Protein AF-A0A8S3X560-F1 (afdb_monomer)

InterPro domains:
  IPR049012 Mutator-like transposase domain [PF20700] (9-110)

pLDDT: mean 79.39, std 19.09, range [30.62, 95.75]

Structure (mmCIF, N/CA/C/O backbone):
data_AF-A0A8S3X560-F1
#
_entry.id   AF-A0A8S3X560-F1
#
loop_
_atom_site.group_PDB
_atom_site.id
_atom_site.type_symbol
_atom_site.label_atom_id
_atom_site.label_alt_id
_atom_site.label_comp_id
_atom_site.label_asym_id
_atom_site.label_entity_id
_atom_site.label_seq_id
_atom_site.pdbx_PDB_ins_code
_atom_site.Cartn_x
_atom_site.Cartn_y
_atom_site.Cartn_z
_atom_site.occupancy
_atom_site.B_iso_or_equiv
_atom_site.auth_seq_id
_atom_site.auth_comp_id
_atom_site.auth_asym_id
_atom_site.auth_atom_id
_atom_site.pdbx_PDB_model_num
ATOM 1 N N . MET A 1 1 ? 22.164 -1.201 -33.606 1.00 45.19 1 MET A N 1
ATOM 2 C CA . MET A 1 1 ? 20.705 -1.092 -33.371 1.00 45.19 1 MET A CA 1
ATOM 3 C C . MET A 1 1 ? 20.413 0.168 -32.557 1.00 45.19 1 MET A C 1
ATOM 5 O O . MET A 1 1 ? 20.048 0.089 -31.393 1.00 45.19 1 MET A O 1
ATOM 9 N N . CYS A 1 2 ? 20.637 1.342 -33.149 1.00 50.72 2 CYS A N 1
ATOM 10 C CA . CYS A 1 2 ? 20.532 2.625 -32.452 1.00 50.72 2 CYS A CA 1
ATOM 11 C C . CYS A 1 2 ? 19.165 3.274 -32.722 1.00 50.72 2 CYS A C 1
ATOM 13 O O . CYS A 1 2 ? 18.762 3.351 -33.879 1.00 50.72 2 CYS A O 1
ATOM 15 N N . LYS A 1 3 ? 18.525 3.796 -31.660 1.00 60.62 3 LYS A N 1
ATOM 16 C CA . LYS A 1 3 ? 17.351 4.701 -31.660 1.00 60.62 3 LYS A CA 1
ATOM 17 C C . LYS A 1 3 ? 15.940 4.098 -31.822 1.00 60.62 3 LYS A C 1
ATOM 19 O O . LYS A 1 3 ? 15.069 4.766 -32.368 1.00 60.62 3 LYS A O 1
ATOM 24 N N . ARG A 1 4 ? 15.655 2.891 -31.317 1.00 64.31 4 ARG A N 1
ATOM 25 C CA . ARG A 1 4 ? 14.246 2.487 -31.107 1.00 64.31 4 ARG A CA 1
ATOM 26 C C . ARG A 1 4 ? 13.784 2.952 -29.728 1.00 64.31 4 ARG A C 1
ATOM 28 O O . ARG A 1 4 ? 14.351 2.533 -28.726 1.00 64.31 4 ARG A O 1
ATOM 35 N N . GLN A 1 5 ? 12.787 3.830 -29.703 1.00 65.62 5 GLN A N 1
ATOM 36 C CA . GLN A 1 5 ? 12.099 4.265 -28.493 1.00 65.62 5 GLN A CA 1
ATOM 37 C C . GLN A 1 5 ? 10.809 3.454 -28.374 1.00 65.62 5 GLN A C 1
ATOM 39 O O . GLN A 1 5 ? 10.019 3.417 -29.314 1.00 65.62 5 GLN A O 1
ATOM 44 N N . PHE A 1 6 ? 10.626 2.774 -27.246 1.00 68.88 6 PHE A N 1
ATOM 45 C CA . PHE A 1 6 ? 9.386 2.077 -26.922 1.00 68.88 6 PHE A CA 1
ATOM 46 C C . PHE A 1 6 ? 8.637 2.932 -25.907 1.00 68.88 6 PHE A C 1
ATOM 48 O O . PHE A 1 6 ? 9.168 3.213 -24.831 1.00 68.88 6 PHE A O 1
ATOM 55 N N . VAL A 1 7 ? 7.451 3.401 -26.280 1.00 71.25 7 VAL A N 1
ATOM 56 C CA . VAL A 1 7 ? 6.592 4.225 -25.428 1.00 71.25 7 VAL A CA 1
ATOM 57 C C . VAL A 1 7 ? 5.350 3.407 -25.131 1.00 71.25 7 VAL A C 1
ATOM 59 O O . VAL A 1 7 ? 4.707 2.913 -26.054 1.00 71.25 7 VAL A O 1
ATOM 62 N N . ILE A 1 8 ? 5.052 3.243 -23.846 1.00 75.88 8 ILE A N 1
ATOM 63 C CA . ILE A 1 8 ? 3.765 2.732 -23.390 1.00 75.88 8 ILE A CA 1
ATOM 64 C C . ILE A 1 8 ? 3.069 3.923 -22.759 1.00 75.88 8 ILE A C 1
ATOM 66 O O . ILE A 1 8 ? 3.618 4.523 -21.833 1.00 75.88 8 ILE A O 1
ATOM 70 N N . ASP A 1 9 ? 1.906 4.267 -23.286 1.00 77.06 9 ASP A N 1
ATOM 71 C CA . ASP A 1 9 ? 1.087 5.354 -22.775 1.00 77.06 9 ASP A CA 1
ATOM 72 C C . ASP A 1 9 ? -0.340 4.862 -22.551 1.00 77.06 9 ASP A C 1
ATOM 74 O O . ASP A 1 9 ? -0.707 3.768 -22.989 1.00 77.06 9 ASP A O 1
ATOM 78 N N . ASN A 1 10 ? -1.115 5.650 -21.822 1.00 77.31 10 ASN A N 1
ATOM 79 C CA . ASN A 1 10 ? -2.529 5.407 -21.613 1.00 77.31 10 ASN A CA 1
ATOM 80 C C . ASN A 1 10 ? -3.330 6.511 -22.314 1.00 77.31 10 ASN A C 1
ATOM 82 O O . ASN A 1 10 ? -3.038 7.686 -22.125 1.00 77.31 10 ASN A O 1
ATOM 86 N N . ASP A 1 11 ? -4.350 6.146 -23.091 1.00 72.19 11 ASP A N 1
ATOM 87 C CA . ASP A 1 11 ? -5.089 7.060 -23.979 1.00 72.19 11 ASP A CA 1
ATOM 88 C C . ASP A 1 11 ? -6.032 8.046 -23.245 1.00 72.19 11 ASP A C 1
ATOM 90 O O . ASP A 1 11 ? -6.835 8.722 -23.886 1.00 72.19 11 ASP A O 1
ATOM 94 N N . GLY A 1 12 ? -5.992 8.133 -21.909 1.00 69.31 12 GLY A N 1
ATOM 95 C CA . GLY A 1 12 ? -6.937 8.944 -21.132 1.00 69.31 12 GLY A CA 1
ATOM 96 C C . GLY A 1 12 ? -6.298 9.891 -20.118 1.00 69.31 12 GLY A C 1
ATOM 97 O O . GLY A 1 12 ? -5.452 9.499 -19.316 1.00 69.31 12 GLY A O 1
ATOM 98 N N . ASP A 1 13 ? -6.814 11.121 -20.084 1.00 67.12 13 ASP A N 1
ATOM 99 C CA . ASP A 1 13 ? -6.329 12.224 -19.239 1.00 67.12 13 ASP A CA 1
ATOM 100 C C . ASP A 1 13 ? -6.488 11.987 -17.723 1.00 67.12 13 ASP A C 1
ATOM 102 O O . ASP A 1 13 ? -5.834 12.642 -16.915 1.00 67.12 13 ASP A O 1
ATOM 106 N N . ASN A 1 14 ? -7.345 11.042 -17.320 1.00 71.44 14 ASN A N 1
ATOM 107 C CA . ASN A 1 14 ? -7.650 10.746 -15.913 1.00 71.44 14 ASN A CA 1
ATOM 108 C C . ASN A 1 14 ? -6.918 9.518 -15.358 1.00 71.44 14 ASN A C 1
ATOM 110 O O . ASN A 1 14 ? -7.196 9.091 -14.234 1.00 71.44 14 ASN A O 1
ATOM 114 N N . PHE A 1 15 ? -6.016 8.910 -16.126 1.00 72.12 15 PHE A N 1
ATOM 115 C CA . PHE A 1 15 ? -5.298 7.739 -15.649 1.00 72.12 15 PHE A CA 1
ATOM 116 C C . PHE A 1 15 ? -4.037 8.117 -14.876 1.00 72.12 15 PHE A C 1
ATOM 118 O O . PHE A 1 15 ? -3.315 9.058 -15.202 1.00 72.12 15 PHE A O 1
ATOM 125 N N . LEU A 1 16 ? -3.754 7.335 -13.834 1.00 79.88 16 LEU A N 1
ATOM 126 C CA . LEU A 1 16 ? -2.472 7.406 -13.147 1.00 79.88 16 LEU A CA 1
ATOM 127 C C . LEU A 1 16 ? -1.339 7.104 -14.133 1.00 79.88 16 LEU A C 1
ATOM 129 O O . LEU A 1 16 ? -1.511 6.378 -15.115 1.00 79.88 16 LEU A O 1
ATOM 133 N N . ASN A 1 17 ? -0.154 7.633 -13.826 1.00 86.94 17 ASN A N 1
ATOM 134 C CA . ASN A 1 17 ? 1.048 7.346 -14.596 1.00 86.94 17 ASN A CA 1
ATOM 135 C C . ASN A 1 17 ? 1.212 5.831 -14.783 1.00 86.94 17 ASN A C 1
ATOM 137 O O . ASN A 1 17 ? 1.048 5.063 -13.834 1.00 86.94 1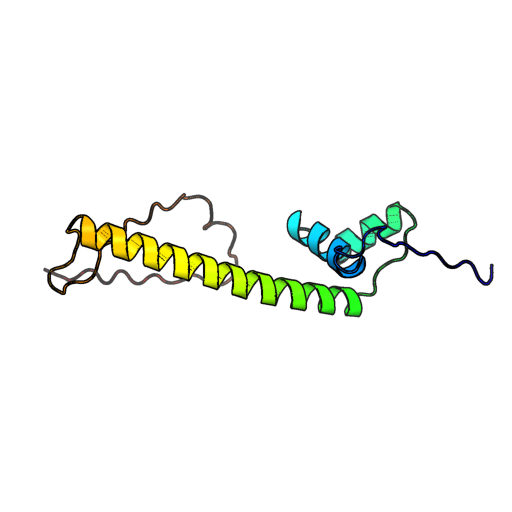7 ASN A O 1
ATOM 141 N N . ILE A 1 18 ? 1.606 5.407 -15.983 1.00 88.88 18 ILE A N 1
ATOM 142 C CA . ILE A 1 18 ? 1.700 3.986 -16.319 1.00 88.88 18 ILE A CA 1
ATOM 143 C C . ILE A 1 18 ? 2.615 3.187 -15.386 1.00 88.88 18 ILE A C 1
ATOM 145 O O . ILE A 1 18 ? 2.331 2.032 -15.079 1.00 88.88 18 ILE A O 1
ATOM 149 N N . ASN A 1 19 ? 3.675 3.809 -14.861 1.00 89.56 19 ASN A N 1
ATOM 150 C CA . ASN A 1 19 ? 4.541 3.171 -13.875 1.00 89.56 19 ASN A CA 1
ATOM 151 C C . ASN A 1 19 ? 3.803 2.953 -12.554 1.00 89.56 19 ASN A C 1
ATOM 153 O O . ASN A 1 19 ? 3.937 1.895 -11.949 1.00 89.56 19 ASN A O 1
ATOM 157 N N . THR A 1 20 ? 3.010 3.930 -12.112 1.00 91.31 20 THR A N 1
ATOM 158 C CA . THR A 1 20 ? 2.154 3.773 -10.935 1.00 91.31 20 THR A CA 1
ATOM 159 C C . THR A 1 20 ? 1.139 2.661 -11.177 1.00 91.31 20 THR A C 1
ATOM 161 O O . THR A 1 20 ? 1.051 1.768 -10.349 1.00 91.31 20 THR A O 1
ATOM 164 N N . CYS A 1 21 ? 0.468 2.628 -12.332 1.00 91.12 21 CYS A N 1
ATOM 165 C CA . CYS A 1 21 ? -0.482 1.567 -12.688 1.00 91.12 21 CYS A CA 1
ATOM 166 C C . CYS A 1 21 ? 0.150 0.169 -12.683 1.00 91.12 21 CYS A C 1
ATOM 168 O O . CYS A 1 21 ? -0.423 -0.756 -12.112 1.00 91.12 21 CYS A O 1
ATOM 170 N N . ALA A 1 22 ? 1.337 0.014 -13.276 1.00 92.25 22 ALA A N 1
ATOM 171 C CA . ALA A 1 22 ? 2.048 -1.262 -13.308 1.00 92.25 22 ALA A CA 1
ATOM 172 C C . ALA A 1 22 ? 2.404 -1.754 -11.896 1.00 92.25 22 ALA A C 1
ATOM 174 O O . ALA A 1 22 ? 2.219 -2.929 -11.584 1.00 92.25 22 ALA A O 1
ATOM 175 N N . VAL A 1 23 ? 2.870 -0.851 -11.026 1.00 94.00 23 VAL A N 1
ATOM 176 C CA . VAL A 1 23 ? 3.178 -1.182 -9.628 1.00 94.00 23 VAL A CA 1
ATOM 177 C C . VAL A 1 23 ? 1.907 -1.483 -8.836 1.00 94.00 23 VAL A C 1
ATOM 179 O O . VAL A 1 23 ? 1.874 -2.475 -8.116 1.00 94.00 23 VAL A O 1
ATOM 182 N N . THR A 1 24 ? 0.846 -0.691 -9.003 1.00 93.25 24 THR A N 1
ATOM 183 C CA . THR A 1 24 ? -0.461 -0.937 -8.379 1.00 93.25 24 THR A CA 1
ATOM 184 C C . THR A 1 24 ? -0.979 -2.323 -8.742 1.00 93.25 24 THR A C 1
ATOM 186 O O . THR A 1 24 ? -1.299 -3.100 -7.849 1.00 93.25 24 THR A O 1
ATOM 189 N N . GLY A 1 25 ? -0.999 -2.659 -10.036 1.00 93.06 25 GLY A N 1
ATOM 190 C CA . GLY A 1 25 ? -1.456 -3.960 -10.515 1.00 93.06 25 GLY A CA 1
ATOM 191 C C . GLY A 1 25 ? -0.641 -5.113 -9.933 1.00 93.06 25 GLY A C 1
ATOM 192 O O . GLY A 1 25 ? -1.228 -6.087 -9.468 1.00 93.06 25 GLY A O 1
ATOM 193 N N . ALA A 1 26 ? 0.691 -4.978 -9.887 1.00 93.75 26 ALA A N 1
ATOM 194 C CA . ALA A 1 26 ? 1.571 -5.975 -9.281 1.00 93.75 26 ALA A CA 1
ATOM 195 C C . ALA A 1 26 ? 1.264 -6.186 -7.789 1.00 93.75 26 ALA A C 1
ATOM 197 O O . ALA A 1 26 ? 1.077 -7.323 -7.359 1.00 93.75 26 ALA A O 1
ATOM 198 N N . ILE A 1 27 ? 1.134 -5.114 -7.003 1.00 93.31 27 ILE A N 1
ATOM 199 C CA . ILE A 1 27 ? 0.847 -5.241 -5.568 1.00 93.31 27 ILE A CA 1
ATOM 200 C C . ILE A 1 27 ? -0.550 -5.833 -5.333 1.00 93.31 27 ILE A C 1
ATOM 202 O O . ILE A 1 27 ? -0.713 -6.678 -4.454 1.00 93.31 27 ILE A O 1
ATOM 206 N N . SER A 1 28 ? -1.553 -5.455 -6.134 1.00 92.69 28 SER A N 1
ATOM 207 C CA . SER A 1 28 ? -2.922 -5.976 -6.010 1.00 92.69 28 SER A CA 1
ATOM 208 C C . SER A 1 28 ? -3.012 -7.493 -6.193 1.00 92.69 28 SER A C 1
ATOM 210 O O . SER A 1 28 ? -3.838 -8.130 -5.545 1.00 92.69 28 SER A O 1
ATOM 212 N N . ILE A 1 29 ? -2.153 -8.085 -7.028 1.00 94.19 29 ILE A N 1
ATOM 213 C CA . ILE A 1 29 ? -2.073 -9.546 -7.203 1.00 94.19 29 ILE A CA 1
ATOM 214 C C . ILE A 1 29 ? -1.111 -10.224 -6.211 1.00 94.19 29 ILE A C 1
ATOM 216 O O . ILE A 1 29 ? -0.907 -11.435 -6.275 1.00 94.19 29 ILE A O 1
ATOM 220 N N . GLY A 1 30 ? -0.520 -9.464 -5.284 1.00 92.44 30 GLY A N 1
ATOM 221 C CA . GLY A 1 30 ? 0.449 -9.963 -4.309 1.00 92.44 30 GLY A CA 1
ATOM 222 C C . GLY A 1 30 ? 1.846 -10.199 -4.885 1.00 92.44 30 GLY A C 1
ATOM 223 O O . GLY A 1 30 ? 2.599 -11.000 -4.331 1.00 92.44 30 GLY A O 1
ATOM 224 N N . CYS A 1 31 ? 2.184 -9.534 -5.990 1.00 93.69 31 CYS A N 1
ATOM 225 C CA . CYS A 1 31 ? 3.504 -9.582 -6.596 1.00 93.69 31 CYS A CA 1
ATOM 226 C C . CYS A 1 31 ? 4.412 -8.442 -6.125 1.00 93.69 31 CYS A C 1
ATOM 228 O O . CYS A 1 31 ? 3.948 -7.365 -5.752 1.00 93.69 31 CYS A O 1
ATOM 230 N N . ASP A 1 32 ? 5.722 -8.676 -6.202 1.00 92.31 32 ASP A N 1
ATOM 231 C CA . ASP A 1 32 ? 6.750 -7.663 -5.942 1.00 92.31 32 ASP A CA 1
ATOM 232 C C . ASP A 1 32 ? 7.617 -7.392 -7.191 1.00 92.31 32 ASP A C 1
ATOM 234 O O . ASP A 1 32 ? 7.410 -7.969 -8.263 1.00 92.31 32 ASP A O 1
ATOM 238 N N . TYR A 1 33 ? 8.617 -6.518 -7.059 1.00 94.81 33 TYR A N 1
ATOM 239 C CA . TYR A 1 33 ? 9.495 -6.056 -8.135 1.00 94.81 33 TYR A CA 1
ATOM 240 C C . TYR A 1 33 ? 10.050 -7.184 -9.011 1.00 94.81 33 TYR A C 1
ATOM 242 O O . TYR A 1 33 ? 10.021 -7.070 -10.234 1.00 94.81 33 TYR A O 1
ATOM 250 N N . SER A 1 34 ? 10.541 -8.271 -8.409 1.00 95.75 34 SER A N 1
ATOM 251 C CA . SER A 1 34 ? 11.156 -9.380 -9.150 1.00 95.75 34 SER A CA 1
ATOM 252 C C . SER A 1 34 ? 10.176 -10.038 -10.123 1.00 95.75 34 SER A C 1
ATOM 254 O O . SER A 1 34 ? 10.546 -10.346 -11.251 1.00 95.75 34 SER A O 1
ATOM 256 N N . GLN A 1 35 ? 8.914 -10.196 -9.717 1.00 95.44 35 GLN A N 1
ATOM 257 C CA . GLN A 1 35 ? 7.873 -10.794 -10.557 1.00 95.44 35 GLN A CA 1
ATOM 258 C C . GLN A 1 35 ? 7.423 -9.828 -11.654 1.00 95.44 35 GLN A C 1
ATOM 260 O O . GLN A 1 35 ? 7.209 -10.244 -12.789 1.00 95.44 35 GLN A O 1
ATOM 265 N N . LEU A 1 36 ? 7.345 -8.527 -11.353 1.00 94.31 36 LEU A N 1
ATOM 266 C CA . LEU A 1 36 ? 7.075 -7.511 -12.371 1.00 94.31 36 LEU A CA 1
ATOM 267 C C . LEU A 1 36 ? 8.209 -7.440 -13.409 1.00 94.31 36 LEU A C 1
ATOM 269 O O . LEU A 1 36 ? 7.951 -7.320 -14.604 1.00 94.31 36 LEU A O 1
ATOM 273 N N . GLN A 1 37 ? 9.464 -7.557 -12.971 1.00 95.44 37 GLN A N 1
ATOM 274 C CA . GLN A 1 37 ? 10.626 -7.624 -13.855 1.00 95.44 37 GLN A CA 1
ATOM 275 C C . GLN A 1 37 ? 10.592 -8.873 -14.740 1.00 95.44 37 GLN A C 1
ATOM 277 O O . GLN A 1 37 ? 10.847 -8.766 -15.940 1.00 95.44 37 GLN A O 1
ATOM 282 N N . GLU A 1 38 ? 10.282 -10.038 -14.173 1.00 95.75 38 GLU A N 1
ATOM 283 C CA . GLU A 1 38 ? 10.159 -11.292 -14.916 1.00 95.75 38 GLU A CA 1
ATOM 284 C C . GLU A 1 38 ? 9.052 -11.202 -15.972 1.00 95.75 38 GLU A C 1
ATOM 286 O O . GLU A 1 38 ? 9.297 -11.482 -17.145 1.00 95.75 38 GLU A O 1
ATOM 291 N N . PHE A 1 39 ? 7.875 -10.708 -15.587 1.00 93.88 39 PHE A N 1
ATOM 292 C CA . PHE A 1 39 ? 6.742 -10.492 -16.484 1.00 93.88 39 PHE A CA 1
ATOM 293 C C . PHE A 1 39 ? 7.089 -9.557 -17.651 1.00 93.88 39 PHE A C 1
ATOM 295 O O . PHE A 1 39 ? 6.863 -9.903 -18.814 1.00 93.88 39 PHE A O 1
ATOM 302 N N . SER A 1 40 ? 7.705 -8.404 -17.369 1.00 92.69 40 SER A N 1
ATOM 303 C CA . SER A 1 40 ? 8.160 -7.485 -18.418 1.00 92.69 40 SER A CA 1
ATOM 304 C C . SER A 1 40 ? 9.209 -8.132 -19.323 1.00 92.69 40 SER A C 1
ATOM 306 O O . SER A 1 40 ? 9.156 -7.957 -20.538 1.00 92.69 40 SER A O 1
ATOM 308 N N . SER A 1 41 ? 10.130 -8.916 -18.760 1.00 93.69 41 SER A N 1
ATOM 309 C CA . SER A 1 41 ? 11.179 -9.606 -19.523 1.00 93.69 41 SER A CA 1
ATOM 310 C C . SER A 1 41 ? 10.599 -10.674 -20.454 1.00 93.69 41 SER A C 1
ATOM 312 O O . SER A 1 41 ? 10.990 -10.744 -21.617 1.00 93.69 41 SER A O 1
ATOM 314 N N . ALA A 1 42 ? 9.628 -11.460 -19.978 1.00 95.62 42 ALA A N 1
ATOM 315 C CA . ALA A 1 42 ? 8.959 -12.503 -20.755 1.00 95.62 42 ALA A CA 1
ATOM 316 C C . ALA A 1 42 ? 8.201 -11.943 -21.970 1.00 95.62 42 ALA A C 1
ATOM 318 O O . ALA A 1 42 ? 8.135 -12.586 -23.015 1.00 95.62 42 ALA A O 1
ATOM 319 N N . MET A 1 43 ? 7.671 -10.724 -21.852 1.00 91.38 43 MET A N 1
ATOM 320 C CA . MET A 1 43 ? 6.978 -10.021 -22.937 1.00 91.38 43 MET A CA 1
ATOM 321 C C . MET A 1 43 ? 7.886 -9.088 -23.749 1.00 91.38 43 MET A C 1
ATOM 323 O O . MET A 1 43 ? 7.400 -8.383 -24.633 1.00 91.38 43 MET A O 1
ATOM 327 N N . ASN A 1 44 ? 9.192 -9.060 -23.461 1.00 89.88 44 ASN A N 1
ATOM 328 C CA . ASN A 1 44 ? 10.152 -8.149 -24.085 1.00 89.88 44 ASN A CA 1
ATOM 329 C C . ASN A 1 44 ? 9.756 -6.656 -23.953 1.00 89.88 44 ASN A C 1
ATOM 331 O O . ASN A 1 44 ? 9.966 -5.854 -24.867 1.00 89.88 44 ASN A O 1
ATOM 335 N N . LEU A 1 45 ? 9.166 -6.285 -22.811 1.00 89.50 45 LEU A N 1
ATOM 336 C CA . LEU A 1 45 ? 8.849 -4.906 -22.438 1.00 89.50 45 LEU A CA 1
ATOM 337 C C . LEU A 1 45 ? 10.024 -4.233 -21.710 1.00 89.50 45 LEU A C 1
ATOM 339 O O . LEU A 1 45 ? 10.839 -4.911 -21.076 1.00 89.50 45 LEU A O 1
ATOM 343 N N . PRO A 1 46 ? 10.098 -2.886 -21.717 1.00 88.19 46 PRO A N 1
ATOM 344 C CA . PRO A 1 46 ? 11.047 -2.160 -20.888 1.00 88.19 46 PRO A CA 1
ATOM 345 C C . PRO A 1 46 ? 10.888 -2.510 -19.407 1.00 88.19 46 PRO A C 1
ATOM 347 O O . PRO A 1 46 ? 9.792 -2.481 -18.845 1.00 88.19 46 PRO A O 1
ATOM 350 N N . ILE A 1 47 ? 12.013 -2.806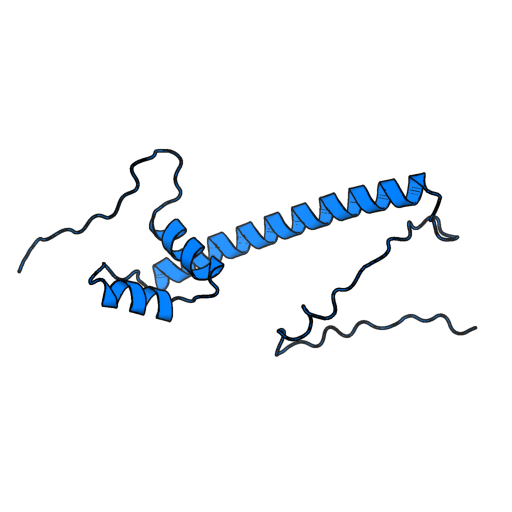 -18.764 1.00 89.81 47 ILE A N 1
ATOM 351 C CA . ILE A 1 47 ? 12.051 -3.134 -17.343 1.00 89.81 47 ILE A CA 1
ATOM 352 C C . ILE A 1 47 ? 12.133 -1.834 -16.545 1.00 89.81 47 ILE A C 1
ATOM 354 O O . ILE A 1 47 ? 13.032 -1.013 -16.744 1.00 89.81 47 ILE A O 1
ATOM 358 N N . MET A 1 48 ? 11.20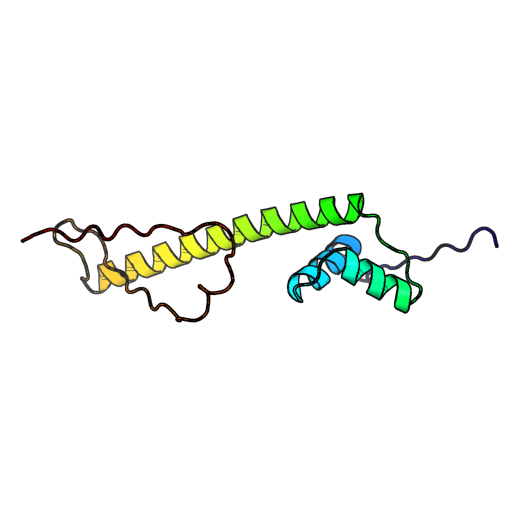0 -1.656 -15.612 1.00 90.44 48 MET A N 1
ATOM 359 C CA . MET A 1 48 ? 11.240 -0.544 -14.668 1.00 90.44 48 MET A CA 1
ATOM 360 C C . MET A 1 48 ? 12.476 -0.663 -13.773 1.00 90.44 48 MET A C 1
ATOM 362 O O . MET A 1 48 ? 12.780 -1.737 -13.267 1.00 90.44 48 MET A O 1
ATOM 366 N N . SER A 1 49 ? 13.178 0.444 -13.520 1.00 92.62 49 SER A N 1
ATOM 367 C CA . SER A 1 49 ? 14.281 0.419 -12.556 1.00 92.62 49 SER A CA 1
ATOM 368 C C . SER A 1 49 ? 13.764 0.170 -11.134 1.00 92.62 49 SER A C 1
ATOM 370 O O . SER A 1 49 ? 12.719 0.699 -10.747 1.00 92.62 49 SER A O 1
ATOM 372 N N . GLN A 1 50 ? 14.534 -0.547 -10.315 1.00 93.62 50 GLN A N 1
ATOM 373 C CA . GLN A 1 50 ? 14.181 -0.799 -8.914 1.00 93.62 50 GLN A CA 1
ATOM 374 C C . GLN A 1 50 ? 13.934 0.497 -8.121 1.00 93.62 50 GLN A C 1
ATOM 376 O O . GLN A 1 50 ? 13.008 0.565 -7.317 1.00 93.62 50 GLN A O 1
ATOM 381 N N . LYS A 1 51 ? 14.715 1.556 -8.380 1.00 94.69 51 LYS A N 1
ATOM 382 C CA . LYS A 1 51 ? 14.528 2.870 -7.738 1.00 94.69 51 LYS A CA 1
ATOM 383 C C . LYS A 1 51 ? 13.168 3.480 -8.088 1.00 94.69 51 LYS A C 1
ATOM 385 O O . LYS A 1 51 ? 12.478 4.000 -7.214 1.00 94.69 51 LYS A O 1
ATOM 390 N N . THR A 1 52 ? 12.775 3.402 -9.360 1.00 93.31 52 THR A N 1
ATOM 391 C CA . THR A 1 52 ? 11.467 3.879 -9.831 1.00 93.31 52 THR A CA 1
ATOM 392 C C . THR A 1 52 ? 10.333 3.056 -9.226 1.00 93.31 52 THR A C 1
ATOM 394 O O . THR A 1 52 ? 9.340 3.631 -8.782 1.00 93.31 52 THR A O 1
ATOM 397 N N . TYR A 1 53 ? 10.495 1.733 -9.158 1.00 94.94 53 TYR A N 1
ATOM 398 C CA . TYR A 1 53 ? 9.527 0.845 -8.521 1.00 94.94 53 TYR A CA 1
ATOM 399 C C . TYR A 1 53 ? 9.324 1.212 -7.050 1.00 94.94 53 TYR A C 1
ATOM 401 O O . TYR A 1 53 ? 8.204 1.492 -6.640 1.00 94.94 53 TYR A O 1
ATOM 409 N N . GLN A 1 54 ? 10.407 1.316 -6.273 1.00 95.19 54 GLN A N 1
ATOM 410 C CA . GLN A 1 54 ? 10.348 1.654 -4.848 1.00 95.19 54 GLN A CA 1
ATOM 411 C C . GLN A 1 54 ? 9.686 3.010 -4.592 1.00 95.19 54 GLN A C 1
ATOM 413 O O . GLN A 1 54 ? 8.912 3.144 -3.646 1.00 95.19 54 GLN A O 1
ATOM 418 N N . LYS A 1 55 ? 9.948 4.009 -5.444 1.00 95.31 55 LYS A N 1
ATOM 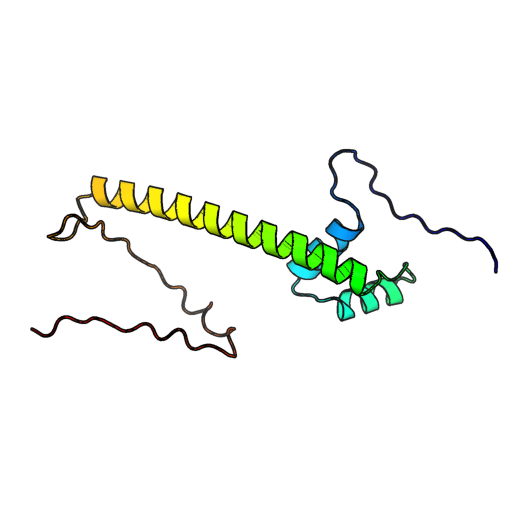419 C CA . LYS A 1 55 ? 9.292 5.320 -5.353 1.00 95.31 55 LYS A CA 1
ATOM 420 C C . LYS A 1 55 ? 7.771 5.199 -5.501 1.00 95.31 55 LYS A C 1
ATOM 422 O O . LYS A 1 55 ? 7.044 5.757 -4.684 1.00 95.31 55 LYS A O 1
ATOM 427 N N . ASN A 1 56 ? 7.301 4.476 -6.519 1.00 94.62 56 ASN A N 1
ATOM 428 C CA . ASN A 1 56 ? 5.867 4.270 -6.748 1.00 94.62 56 ASN A CA 1
ATOM 429 C C . ASN A 1 56 ? 5.238 3.395 -5.659 1.00 94.62 56 ASN A C 1
ATOM 431 O O . ASN A 1 56 ? 4.178 3.731 -5.146 1.00 94.62 56 ASN A O 1
ATOM 435 N N . HIS A 1 57 ? 5.916 2.319 -5.256 1.00 94.75 57 HIS A N 1
ATOM 436 C CA . HIS A 1 57 ? 5.464 1.439 -4.183 1.00 94.75 57 HIS A CA 1
ATOM 437 C C . HIS A 1 57 ? 5.275 2.214 -2.876 1.00 94.75 57 HIS A C 1
ATOM 439 O O . HIS A 1 57 ? 4.253 2.061 -2.213 1.00 94.75 57 HIS A O 1
ATOM 445 N N . LYS A 1 58 ? 6.236 3.069 -2.503 1.00 95.00 58 LYS A N 1
ATOM 446 C CA . LYS A 1 58 ? 6.146 3.899 -1.295 1.00 95.00 58 LYS A CA 1
ATOM 447 C C . LYS A 1 58 ? 4.950 4.852 -1.350 1.00 95.00 58 LYS A C 1
ATOM 449 O O . LYS A 1 58 ? 4.163 4.861 -0.413 1.00 95.00 58 LYS A O 1
ATOM 454 N N . LEU A 1 59 ? 4.790 5.576 -2.460 1.00 94.31 59 LEU A N 1
ATOM 455 C CA . LEU A 1 59 ? 3.655 6.478 -2.676 1.00 94.31 59 LEU A CA 1
ATOM 456 C C . LEU A 1 59 ? 2.310 5.751 -2.512 1.00 94.31 59 LEU A C 1
ATOM 458 O O . LEU A 1 59 ? 1.427 6.222 -1.802 1.00 94.31 59 LEU A O 1
ATOM 462 N N . LEU A 1 60 ? 2.164 4.588 -3.151 1.00 94.00 60 LEU A N 1
ATOM 463 C CA . LEU A 1 60 ? 0.950 3.775 -3.061 1.00 94.00 60 LEU A CA 1
ATOM 464 C C . LEU A 1 60 ? 0.711 3.259 -1.640 1.00 94.00 60 LEU A C 1
ATOM 466 O O . LEU A 1 60 ? -0.410 3.333 -1.148 1.00 94.00 60 LEU A O 1
ATOM 470 N N . SER A 1 61 ? 1.762 2.788 -0.967 1.00 93.06 61 SER A N 1
ATOM 471 C CA . SER A 1 61 ? 1.669 2.268 0.402 1.00 93.06 61 SER A CA 1
ATOM 472 C C . SER A 1 61 ? 1.200 3.338 1.387 1.00 93.06 61 SER A C 1
ATOM 474 O O . SER A 1 61 ? 0.335 3.067 2.215 1.00 93.06 61 SER A O 1
ATOM 476 N N . GLU A 1 62 ? 1.746 4.553 1.287 1.00 94.75 62 GLU A N 1
ATOM 477 C CA . GLU A 1 62 ? 1.367 5.686 2.139 1.00 94.75 62 GLU A CA 1
ATOM 478 C C . GLU A 1 62 ? -0.099 6.082 1.910 1.00 94.75 62 GLU A C 1
ATOM 480 O O . GLU A 1 62 ? -0.864 6.205 2.869 1.00 94.75 62 GLU A O 1
ATOM 485 N N . ASN A 1 63 ? -0.522 6.184 0.646 1.00 93.88 63 ASN A N 1
ATOM 486 C CA . ASN A 1 63 ? -1.906 6.508 0.298 1.00 93.88 63 ASN A CA 1
ATOM 487 C C . ASN A 1 63 ? -2.890 5.431 0.774 1.00 93.88 63 ASN A C 1
ATOM 489 O O . ASN A 1 63 ? -3.935 5.752 1.336 1.00 93.88 63 ASN A O 1
ATOM 493 N N . TRP A 1 64 ? -2.568 4.149 0.581 1.00 93.56 64 TRP A N 1
ATOM 494 C CA . TRP A 1 64 ? -3.415 3.054 1.052 1.00 93.56 64 TRP A CA 1
ATOM 495 C C . TRP A 1 64 ? -3.508 3.000 2.567 1.00 93.56 64 TRP A C 1
ATOM 497 O O . TRP A 1 64 ? -4.595 2.772 3.087 1.00 93.56 64 TRP A O 1
ATOM 507 N N . GLN A 1 65 ? -2.408 3.244 3.279 1.00 93.56 65 GLN A N 1
ATOM 508 C CA . GLN A 1 65 ? -2.435 3.319 4.735 1.00 93.56 65 GLN A CA 1
ATOM 509 C C . GLN A 1 65 ? -3.358 4.447 5.211 1.00 93.56 65 GLN A C 1
ATOM 511 O O . GLN A 1 65 ? -4.166 4.235 6.114 1.00 93.56 65 GLN A O 1
ATOM 516 N N . GLN A 1 66 ? -3.264 5.627 4.596 1.00 95.25 66 GLN A N 1
ATOM 517 C CA . GLN A 1 66 ? -4.120 6.758 4.939 1.00 95.25 66 GLN A CA 1
ATOM 518 C C . GLN A 1 66 ? -5.599 6.452 4.671 1.00 95.25 66 GLN A C 1
ATOM 520 O O . GLN A 1 66 ? -6.436 6.694 5.538 1.00 95.25 66 GLN A O 1
ATOM 525 N N . LEU A 1 67 ? -5.923 5.895 3.502 1.00 94.88 67 LEU A N 1
ATOM 526 C CA . LEU A 1 67 ? -7.298 5.537 3.142 1.00 94.88 67 LEU A CA 1
ATOM 527 C C . LEU A 1 67 ? -7.859 4.435 4.043 1.00 94.88 67 LEU A C 1
ATOM 529 O O . LEU A 1 67 ? -9.010 4.514 4.464 1.00 94.88 67 LEU A O 1
ATOM 533 N N . ALA A 1 68 ? -7.046 3.433 4.381 1.00 93.12 68 ALA A N 1
ATOM 534 C CA . ALA A 1 68 ? -7.436 2.391 5.320 1.00 93.12 68 ALA A CA 1
ATOM 535 C C . ALA A 1 68 ? -7.750 2.985 6.698 1.00 93.12 68 ALA A C 1
ATOM 537 O O . ALA A 1 68 ? -8.771 2.639 7.284 1.00 93.12 68 ALA A O 1
ATOM 538 N N . GLN A 1 69 ? -6.926 3.917 7.192 1.00 93.69 69 GLN A N 1
ATOM 539 C CA . GLN A 1 69 ? -7.192 4.601 8.458 1.00 93.69 69 GLN A CA 1
ATOM 540 C C . GLN A 1 69 ? -8.495 5.401 8.409 1.00 93.69 69 GLN A C 1
ATOM 542 O O . GLN A 1 69 ? -9.331 5.243 9.288 1.00 93.69 69 GLN A O 1
ATOM 547 N N . GLN A 1 70 ? -8.703 6.190 7.354 1.00 95.75 70 GLN A N 1
ATOM 548 C CA . GLN A 1 70 ? -9.932 6.967 7.179 1.00 95.75 70 GLN A CA 1
ATOM 549 C C . GLN A 1 70 ? -11.176 6.075 7.139 1.00 95.75 70 GLN A C 1
ATOM 551 O O . GLN A 1 70 ? -12.177 6.390 7.776 1.00 95.75 70 GLN A O 1
ATOM 556 N N . SER A 1 71 ? -11.105 4.944 6.433 1.00 94.69 71 SER A N 1
ATOM 557 C CA . SER A 1 71 ? -12.197 3.972 6.384 1.00 94.69 71 SER A CA 1
ATOM 558 C C . SER A 1 71 ? -12.468 3.343 7.752 1.00 94.69 71 SER A C 1
ATOM 560 O O . SER A 1 71 ? -13.630 3.154 8.102 1.00 94.69 71 SER A O 1
ATOM 562 N N . MET A 1 72 ? -11.424 3.028 8.526 1.00 91.19 72 MET A N 1
ATOM 563 C CA . MET A 1 72 ? -11.576 2.500 9.886 1.00 91.19 72 MET A CA 1
ATOM 564 C C . MET A 1 72 ? -12.185 3.539 10.832 1.00 91.19 72 MET A C 1
ATOM 566 O O . MET A 1 72 ? -13.051 3.191 11.627 1.00 91.19 72 MET A O 1
ATOM 570 N N . ASP A 1 73 ? -11.778 4.806 10.729 1.00 93.12 73 ASP A N 1
A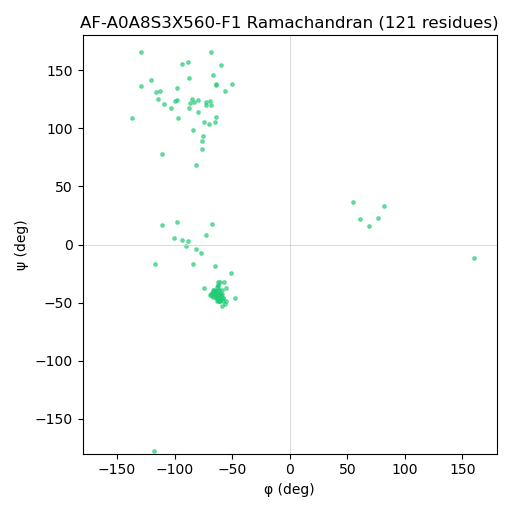TOM 571 C CA . ASP A 1 73 ? -12.313 5.891 11.558 1.00 93.12 73 ASP A CA 1
ATOM 572 C C . ASP A 1 73 ? -13.803 6.137 11.269 1.00 93.12 73 ASP A C 1
ATOM 574 O O . ASP A 1 73 ? -14.596 6.294 12.199 1.00 93.12 73 ASP A O 1
ATOM 578 N N . GLN A 1 74 ? -14.196 6.120 9.989 1.00 94.25 74 GLN A N 1
ATOM 579 C CA . GLN A 1 74 ? -15.595 6.244 9.566 1.00 94.25 74 GLN A CA 1
ATOM 580 C C . GLN A 1 74 ? -16.446 5.080 10.081 1.00 94.25 74 GLN A C 1
ATOM 582 O O . GLN A 1 74 ? -17.481 5.309 10.705 1.00 94.25 74 GLN A O 1
ATOM 587 N N . ALA A 1 75 ? -15.980 3.842 9.897 1.00 90.12 75 ALA A N 1
ATOM 588 C CA . ALA A 1 75 ? -16.675 2.661 10.403 1.00 90.12 75 ALA A CA 1
ATOM 589 C C . ALA A 1 75 ? -16.814 2.696 11.935 1.00 90.12 75 ALA A C 1
ATOM 591 O O . ALA A 1 75 ? -17.892 2.443 12.467 1.00 90.12 75 ALA A O 1
ATOM 592 N N . ALA A 1 76 ? -15.759 3.099 12.651 1.00 88.62 76 ALA A N 1
ATOM 593 C CA . ALA A 1 76 ? -15.788 3.221 14.105 1.00 88.62 76 ALA A CA 1
ATOM 594 C C . ALA A 1 76 ? -16.802 4.274 14.587 1.00 88.62 76 ALA A C 1
ATOM 596 O O . ALA A 1 76 ? -17.443 4.097 15.624 1.00 88.62 76 ALA A O 1
ATOM 597 N N . GLU A 1 77 ? -16.963 5.380 13.858 1.00 91.94 77 GLU A N 1
ATOM 598 C CA . GLU A 1 77 ? -17.983 6.387 14.149 1.00 91.94 77 GLU A CA 1
ATOM 599 C C . GLU A 1 77 ? -19.406 5.863 13.923 1.00 91.94 77 GLU A C 1
ATOM 601 O O . GLU A 1 77 ? -20.273 6.062 14.781 1.00 91.94 77 GLU A O 1
ATOM 606 N N . GLU A 1 78 ? -19.642 5.165 12.815 1.00 91.44 78 GLU A N 1
ATOM 607 C CA . GLU A 1 78 ? -20.936 4.550 12.512 1.00 91.44 78 GLU A CA 1
ATOM 608 C C . GLU A 1 78 ? -21.324 3.508 13.571 1.00 91.44 78 GLU A C 1
ATOM 610 O O . GLU A 1 78 ? -22.415 3.581 14.144 1.00 91.44 78 GLU A O 1
ATOM 615 N N . GLU A 1 79 ? -20.410 2.597 13.912 1.00 88.44 79 GLU A N 1
ATOM 616 C CA . GLU A 1 79 ? -20.608 1.569 14.941 1.00 88.44 79 GLU A CA 1
ATOM 617 C C . GLU A 1 79 ? -20.878 2.177 16.321 1.00 88.44 79 GLU A C 1
ATOM 619 O O . GLU A 1 79 ? -21.791 1.750 17.035 1.00 88.44 79 GLU A O 1
ATOM 624 N N . ARG A 1 80 ? -20.136 3.231 16.682 1.00 88.31 80 ARG A N 1
ATOM 625 C CA . ARG A 1 80 ? -20.341 3.972 17.930 1.00 88.31 80 ARG A CA 1
ATOM 626 C C . ARG A 1 80 ? -21.747 4.569 18.003 1.00 88.31 80 ARG A C 1
ATOM 628 O O . ARG A 1 80 ? -22.403 4.455 19.038 1.00 88.31 80 ARG A O 1
ATOM 635 N N . ASN A 1 81 ? -22.206 5.213 16.931 1.00 91.06 81 ASN A N 1
ATOM 636 C CA . ASN A 1 81 ? -23.520 5.854 16.894 1.00 91.06 81 ASN A CA 1
ATOM 637 C C . ASN A 1 81 ? -24.655 4.814 16.968 1.00 91.06 81 ASN A C 1
ATOM 639 O O . ASN A 1 81 ? -25.629 5.031 17.692 1.00 91.06 81 ASN A O 1
ATOM 643 N N . MET A 1 82 ? -24.503 3.667 16.295 1.00 88.31 82 MET A N 1
ATOM 644 C CA . MET A 1 82 ? -25.454 2.550 16.382 1.00 88.31 82 MET A CA 1
ATOM 645 C C . MET A 1 82 ? -25.542 1.978 17.803 1.00 88.31 82 MET A C 1
ATOM 647 O O . MET A 1 82 ? -26.638 1.846 18.344 1.00 88.31 82 MET A O 1
ATOM 651 N N . ALA A 1 83 ? -24.406 1.722 18.455 1.00 88.62 83 ALA A N 1
ATOM 652 C CA . ALA A 1 83 ? -24.381 1.185 19.816 1.00 88.62 83 ALA A CA 1
ATOM 653 C C . ALA A 1 83 ? -25.041 2.128 20.844 1.00 88.62 83 ALA A C 1
ATOM 655 O O . ALA A 1 83 ? -25.729 1.665 21.757 1.00 88.62 83 ALA A O 1
ATOM 656 N N . ILE A 1 84 ? -24.891 3.450 20.683 1.00 89.12 84 ILE A N 1
ATOM 657 C CA . ILE A 1 84 ? -25.587 4.443 21.520 1.00 89.12 84 ILE A CA 1
ATOM 658 C C . ILE A 1 84 ? -27.100 4.402 21.274 1.00 89.12 84 ILE A C 1
ATOM 660 O O . ILE A 1 84 ? -27.867 4.401 22.237 1.00 89.12 84 ILE A O 1
ATOM 664 N N . ALA A 1 85 ? -27.534 4.346 20.011 1.00 89.81 85 ALA A N 1
ATOM 665 C CA . ALA A 1 85 ? -28.953 4.296 19.652 1.00 89.81 85 ALA A CA 1
ATOM 666 C C . ALA A 1 85 ? -29.657 3.036 20.192 1.00 89.81 85 ALA A C 1
ATOM 668 O O . ALA A 1 85 ? -30.811 3.102 20.609 1.00 89.81 85 ALA A O 1
ATOM 669 N N . GLU A 1 86 ? -28.949 1.907 20.243 1.00 89.44 86 GLU A N 1
ATOM 670 C CA . GLU A 1 86 ? -29.440 0.637 20.793 1.00 89.44 86 GLU A CA 1
ATOM 671 C C . GLU A 1 86 ? -29.353 0.557 22.329 1.00 89.44 86 GLU A C 1
ATOM 673 O O . GLU A 1 86 ? -29.767 -0.437 22.925 1.00 89.44 86 GLU A O 1
ATOM 678 N N . GLY A 1 87 ? -28.793 1.576 22.993 1.00 87.44 87 GLY A N 1
ATOM 679 C CA . GLY A 1 87 ? -28.568 1.570 24.441 1.00 87.44 87 GLY A CA 1
ATOM 680 C C . GLY A 1 87 ? -27.493 0.577 24.899 1.00 87.44 87 GLY A C 1
ATOM 681 O O . GLY A 1 87 ? -27.392 0.282 26.091 1.00 87.44 87 GLY A O 1
ATOM 682 N N . ARG A 1 88 ? -26.664 0.069 23.978 1.00 86.12 88 ARG A N 1
ATOM 683 C CA . ARG A 1 88 ? -25.549 -0.846 24.257 1.00 86.12 88 ARG A CA 1
ATOM 684 C C . ARG A 1 88 ? -24.329 -0.073 24.741 1.00 86.12 88 ARG A C 1
ATOM 686 O O . ARG A 1 88 ? -23.301 0.030 24.072 1.00 86.12 88 ARG A O 1
ATOM 693 N N . VAL A 1 89 ? -24.458 0.486 25.937 1.00 85.88 89 VAL A N 1
ATOM 694 C CA . VAL A 1 89 ? -23.415 1.267 26.601 1.00 85.88 89 VAL A CA 1
ATOM 695 C C . VAL A 1 89 ? -23.037 0.637 27.938 1.00 85.88 89 VAL A C 1
ATOM 697 O O . VAL A 1 89 ? -23.871 0.122 28.681 1.00 85.88 89 VAL A O 1
ATOM 700 N N . THR A 1 90 ? -21.747 0.671 28.255 1.00 85.00 90 THR A N 1
ATOM 701 C CA . THR A 1 90 ? -21.224 0.225 29.553 1.00 85.00 90 THR A CA 1
ATOM 702 C C . THR A 1 90 ? -21.681 1.185 30.662 1.00 85.00 90 THR A C 1
ATOM 704 O O . THR A 1 90 ? -22.071 2.317 30.390 1.00 85.00 90 THR A O 1
ATOM 707 N N . LYS A 1 91 ? -21.545 0.793 31.938 1.00 82.00 91 LYS A N 1
ATOM 708 C CA . LYS A 1 91 ? -21.802 1.659 33.113 1.00 82.00 91 LYS A CA 1
ATOM 709 C C . LYS A 1 91 ? -21.084 3.021 33.070 1.00 82.00 91 LYS A C 1
ATOM 711 O O . LYS A 1 91 ? -21.552 3.965 33.691 1.00 82.00 91 LYS A O 1
ATOM 716 N N . ASN A 1 92 ? -19.981 3.117 32.325 1.00 83.50 92 ASN A N 1
ATOM 717 C CA . ASN A 1 92 ? -19.198 4.342 32.127 1.00 83.50 92 ASN A CA 1
ATOM 718 C C . ASN A 1 92 ? -19.541 5.073 30.810 1.00 83.50 92 ASN A C 1
ATOM 720 O O . ASN A 1 92 ? -18.722 5.835 30.304 1.00 83.50 92 ASN A O 1
ATOM 724 N N . SER A 1 93 ? -20.706 4.802 30.212 1.00 80.00 93 SER A N 1
ATOM 725 C CA . SER A 1 93 ? -21.171 5.387 28.942 1.00 80.00 93 SER A CA 1
ATOM 726 C C . SER A 1 93 ? -20.280 5.099 27.725 1.00 80.00 93 SER A C 1
ATOM 728 O O . SER A 1 93 ? -20.320 5.822 26.733 1.00 80.00 93 SER A O 1
ATOM 730 N N . THR A 1 94 ? -19.472 4.038 27.777 1.00 85.19 94 THR A N 1
ATOM 731 C CA . THR A 1 94 ? -18.657 3.585 26.641 1.00 85.19 94 THR A CA 1
ATOM 732 C C . THR A 1 94 ? -19.480 2.650 25.749 1.00 85.19 94 THR A C 1
ATOM 734 O O . THR A 1 94 ? -19.953 1.630 26.267 1.00 85.19 94 THR A O 1
ATOM 737 N N . PRO A 1 95 ? -19.659 2.956 24.451 1.00 84.38 95 PRO A N 1
ATOM 738 C CA . PRO A 1 95 ? -20.397 2.098 23.526 1.00 84.38 95 PRO A CA 1
ATOM 739 C C . PRO A 1 95 ? -19.708 0.745 23.339 1.00 84.38 95 PRO A C 1
ATOM 741 O O . PRO A 1 95 ? -18.481 0.678 23.251 1.00 84.38 95 PRO A O 1
ATOM 744 N N . ILE A 1 96 ? -20.498 -0.327 23.318 1.00 84.25 96 ILE A N 1
ATOM 745 C CA . ILE A 1 96 ? -20.017 -1.699 23.140 1.00 84.25 96 ILE A CA 1
ATOM 746 C C . ILE A 1 96 ? -20.232 -2.087 21.679 1.00 84.25 96 ILE A C 1
ATOM 748 O O . ILE A 1 96 ? -21.355 -2.030 21.184 1.00 84.25 96 ILE A O 1
ATOM 752 N N . ILE A 1 97 ? -19.152 -2.483 21.008 1.00 80.94 97 ILE A N 1
ATOM 753 C CA . ILE A 1 97 ? -19.152 -2.884 19.600 1.00 80.94 97 ILE A CA 1
ATOM 754 C C . ILE A 1 97 ? -18.745 -4.356 19.527 1.00 80.94 97 ILE A C 1
ATOM 756 O O . ILE A 1 97 ? -17.753 -4.762 20.139 1.00 80.94 97 ILE A O 1
ATOM 760 N N . ASP A 1 98 ? -19.513 -5.150 18.783 1.00 79.00 98 ASP A N 1
ATOM 761 C CA . ASP A 1 98 ? -19.216 -6.563 18.574 1.00 79.00 98 ASP A CA 1
ATOM 762 C C . ASP A 1 98 ? -18.204 -6.722 17.442 1.00 79.00 98 ASP A C 1
ATOM 764 O O . ASP A 1 98 ? -18.444 -6.314 16.308 1.00 79.00 98 ASP A O 1
ATOM 768 N N . VAL A 1 99 ? -17.077 -7.364 17.737 1.00 75.44 99 VAL A N 1
ATOM 769 C CA . VAL A 1 99 ? -16.068 -7.692 16.729 1.00 75.44 99 VAL A CA 1
ATOM 770 C C . VAL A 1 99 ? -16.284 -9.131 16.279 1.00 75.44 99 VAL A C 1
ATOM 772 O O . VAL A 1 99 ? -16.007 -10.076 17.021 1.00 75.44 99 VAL A O 1
ATOM 775 N N . ILE A 1 100 ? -16.757 -9.310 15.046 1.00 72.00 100 ILE A N 1
ATOM 776 C CA . ILE A 1 100 ? -16.844 -1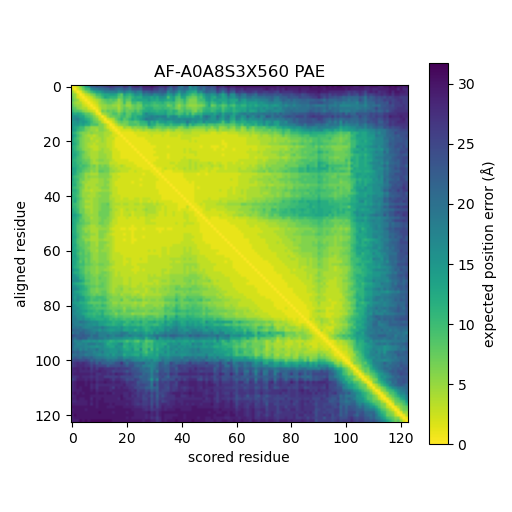0.630 14.417 1.00 72.00 100 ILE A CA 1
ATOM 777 C C . ILE A 1 100 ? -15.477 -10.945 13.810 1.00 72.00 100 ILE A C 1
ATOM 779 O O . ILE A 1 100 ? -15.135 -10.479 12.727 1.00 72.00 100 ILE A O 1
ATOM 783 N N . ALA A 1 101 ? -14.673 -11.729 14.524 1.00 67.75 101 ALA A N 1
ATOM 784 C CA . ALA A 1 101 ? -13.386 -12.181 14.015 1.00 67.75 101 ALA A CA 1
ATOM 785 C C . ALA A 1 101 ? -13.582 -13.358 13.047 1.00 67.75 101 ALA A C 1
ATOM 787 O O . ALA A 1 101 ? -13.968 -14.453 13.465 1.00 67.75 101 ALA A O 1
ATOM 788 N N . ASP A 1 102 ? -13.266 -13.167 11.764 1.00 59.38 102 ASP A N 1
ATOM 789 C CA . ASP A 1 102 ? -13.043 -14.294 10.868 1.00 59.38 102 ASP A CA 1
ATOM 790 C C . ASP A 1 102 ? -11.688 -14.933 11.232 1.00 59.38 102 ASP A C 1
ATOM 792 O O . ASP A 1 102 ? -10.640 -14.295 11.315 1.00 59.38 102 ASP A O 1
ATOM 796 N N . GLY A 1 103 ? -11.679 -16.225 11.558 1.00 56.34 103 GLY A N 1
ATOM 797 C CA . GLY A 1 103 ? -10.482 -16.913 12.069 1.00 56.34 103 GLY A CA 1
ATOM 798 C C . GLY A 1 103 ? -9.335 -17.071 11.057 1.00 56.34 103 GLY A C 1
ATOM 799 O O . GLY A 1 103 ? -8.479 -17.937 11.240 1.00 56.34 103 GLY A O 1
ATOM 800 N N . VAL A 1 104 ? -9.320 -16.307 9.962 1.00 55.16 104 VAL A N 1
ATOM 801 C CA . VAL A 1 104 ? -8.517 -16.601 8.769 1.00 55.16 104 VAL A CA 1
ATOM 802 C C . VAL A 1 104 ? -7.462 -15.529 8.469 1.00 55.16 104 VAL A C 1
ATOM 804 O O . VAL A 1 104 ? -6.462 -15.846 7.823 1.00 55.16 104 VAL A O 1
ATOM 807 N N . TYR A 1 105 ? -7.549 -14.319 9.031 1.00 48.84 105 TYR A N 1
ATOM 808 C CA . TYR A 1 105 ? -6.544 -13.276 8.765 1.00 48.84 105 TYR A CA 1
ATOM 809 C C . TYR A 1 105 ? -5.275 -13.353 9.646 1.00 48.84 105 TYR A C 1
ATOM 811 O O . TYR A 1 105 ? -4.222 -12.815 9.300 1.00 48.84 105 TYR A O 1
ATOM 819 N N . GLY A 1 106 ? -5.318 -14.091 10.764 1.00 50.75 106 GLY A N 1
ATOM 820 C CA . GLY A 1 106 ? -4.220 -14.172 11.743 1.00 50.75 106 GLY A CA 1
ATOM 821 C C . GLY A 1 106 ? -3.022 -15.061 11.368 1.00 50.75 106 GLY A C 1
ATOM 822 O O . GLY A 1 106 ? -2.021 -15.059 12.081 1.00 50.75 106 GLY A O 1
ATOM 823 N N . LYS A 1 107 ? -3.076 -15.835 10.272 1.00 47.53 107 LYS A N 1
ATOM 824 C CA . LYS A 1 107 ? -1.998 -16.784 9.903 1.00 47.53 107 LYS A CA 1
ATOM 825 C C . LYS A 1 107 ? -0.890 -16.212 9.005 1.00 47.53 107 LYS A C 1
ATOM 827 O O . LYS A 1 107 ? 0.051 -16.939 8.697 1.00 47.53 107 LYS A O 1
ATOM 832 N N . ARG A 1 108 ? -0.953 -14.940 8.586 1.00 51.72 108 ARG A N 1
ATOM 833 C CA . ARG A 1 108 ? 0.028 -14.335 7.652 1.00 51.72 108 ARG A CA 1
ATOM 834 C C . ARG A 1 108 ? 0.956 -13.266 8.247 1.00 51.72 108 ARG A C 1
ATOM 836 O O . ARG A 1 108 ? 1.629 -12.57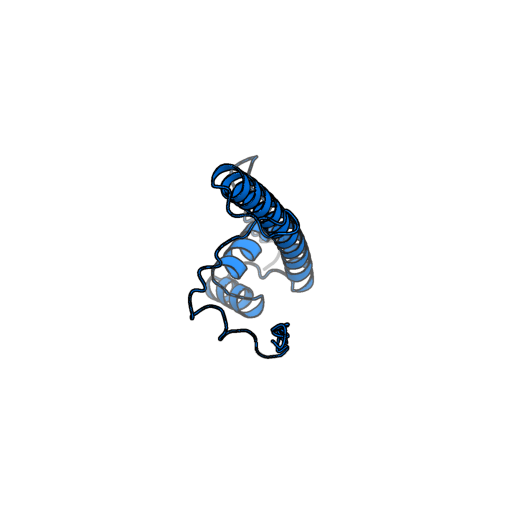0 7.495 1.00 51.72 108 ARG A O 1
ATOM 843 N N . SER A 1 109 ? 1.089 -13.167 9.567 1.00 49.44 109 SER A N 1
ATOM 844 C CA . SER A 1 109 ? 2.050 -12.258 10.216 1.00 49.44 109 SER A CA 1
ATOM 845 C C . SER A 1 109 ? 3.188 -13.017 10.913 1.00 49.44 109 SER A C 1
ATOM 847 O O . SER A 1 109 ? 3.258 -13.138 12.133 1.00 49.44 109 SER A O 1
ATOM 849 N N . TYR A 1 110 ? 4.163 -13.489 10.130 1.00 47.16 110 TYR A N 1
ATOM 850 C CA . TYR A 1 110 ? 5.463 -13.910 10.660 1.00 47.16 110 TYR A CA 1
ATOM 851 C C . TYR A 1 110 ? 6.288 -12.660 11.008 1.00 47.16 110 TYR A C 1
ATOM 853 O O . TYR A 1 110 ? 6.927 -12.114 10.113 1.00 47.16 110 TYR A O 1
ATOM 861 N N . LYS A 1 111 ? 6.245 -12.183 12.270 1.00 48.19 111 LYS A N 1
ATOM 862 C CA . LYS A 1 111 ? 7.372 -11.536 13.015 1.00 48.19 111 LYS A CA 1
ATOM 863 C C . LYS A 1 111 ? 6.979 -10.662 14.216 1.00 48.19 111 LYS A C 1
ATOM 865 O O . LYS A 1 111 ? 7.862 -10.331 15.002 1.00 48.19 111 LYS A O 1
ATOM 870 N N . LYS A 1 112 ? 5.706 -10.315 14.431 1.00 40.91 112 LYS A N 1
ATOM 871 C CA . LYS A 1 112 ? 5.269 -9.653 15.676 1.00 40.91 112 LYS A CA 1
ATOM 872 C C . LYS A 1 112 ? 3.960 -10.250 16.170 1.00 40.91 112 LYS A C 1
ATOM 874 O O . LYS A 1 112 ? 2.908 -10.025 15.586 1.00 40.91 112 LYS A O 1
ATOM 879 N N . ILE A 1 113 ? 4.049 -10.990 17.271 1.00 36.44 113 ILE A N 1
ATOM 880 C CA . ILE A 1 113 ? 2.894 -11.343 18.094 1.00 36.44 113 ILE A CA 1
ATOM 881 C C . ILE A 1 113 ? 2.351 -10.027 18.657 1.00 36.44 113 ILE A C 1
ATOM 883 O O . ILE A 1 113 ? 2.996 -9.400 19.498 1.00 36.44 113 ILE A O 1
ATOM 887 N N . ILE A 1 114 ? 1.186 -9.590 18.181 1.00 42.12 114 ILE A N 1
ATOM 888 C CA . ILE A 1 114 ? 0.396 -8.585 18.889 1.00 42.12 114 ILE A CA 1
ATOM 889 C C . ILE A 1 114 ? -0.127 -9.289 20.139 1.00 42.12 114 ILE A C 1
ATOM 891 O O . ILE A 1 114 ? -1.002 -10.150 20.076 1.00 42.12 114 ILE A O 1
ATOM 895 N N . ARG A 1 115 ? 0.488 -8.984 21.281 1.00 30.62 115 ARG A N 1
ATOM 896 C CA . ARG A 1 115 ? 0.072 -9.490 22.585 1.00 30.62 115 ARG A CA 1
ATOM 897 C C . ARG A 1 115 ? -1.171 -8.701 22.999 1.00 30.62 115 ARG A C 1
ATOM 899 O O . ARG A 1 115 ? -1.054 -7.642 23.607 1.00 30.62 115 ARG A O 1
ATOM 906 N N . LEU A 1 116 ? -2.351 -9.185 22.619 1.00 39.94 116 LEU A N 1
ATOM 907 C CA . LEU A 1 116 ? -3.606 -8.723 23.208 1.00 39.94 116 LEU A CA 1
ATOM 908 C C . LEU A 1 116 ? -3.577 -9.148 24.680 1.00 39.94 116 LEU A C 1
ATOM 910 O O . LEU A 1 116 ? -3.661 -10.337 24.982 1.00 39.94 116 LEU A O 1
ATOM 914 N N . TYR A 1 117 ? -3.361 -8.205 25.595 1.00 31.48 117 TYR A N 1
ATOM 915 C CA . TYR A 1 117 ? -3.564 -8.468 27.016 1.00 31.48 117 TYR A CA 1
ATOM 916 C C . TYR A 1 117 ? -5.074 -8.556 27.268 1.00 31.48 117 TYR A C 1
ATOM 918 O O . TYR A 1 117 ? -5.767 -7.565 27.030 1.00 31.48 117 TYR A O 1
ATOM 926 N N . PRO A 1 118 ? -5.605 -9.683 27.771 1.00 40.00 118 PRO A N 1
ATOM 927 C CA . PRO A 1 118 ? -6.944 -9.689 28.323 1.00 40.00 118 PRO A CA 1
ATOM 928 C C . PRO A 1 118 ? -6.879 -8.995 29.686 1.00 40.00 118 PRO A C 1
ATOM 930 O O . PRO A 1 118 ? -6.381 -9.558 30.660 1.00 40.00 118 PRO A O 1
ATOM 933 N N . VAL A 1 119 ? -7.370 -7.759 29.768 1.00 43.56 119 VAL A N 1
ATOM 934 C CA . VAL A 1 119 ? -7.761 -7.182 31.058 1.00 43.56 119 VAL A CA 1
ATOM 935 C C . VAL A 1 119 ? -9.100 -7.819 31.424 1.00 43.56 119 VAL A C 1
ATOM 937 O O . VAL A 1 119 ? -10.162 -7.274 31.141 1.00 43.56 119 VAL A O 1
ATOM 940 N N . LEU A 1 120 ? -9.050 -9.024 31.992 1.00 34.84 120 LEU A N 1
ATOM 941 C CA . LEU A 1 120 ? -10.177 -9.573 32.740 1.00 34.84 120 LEU A CA 1
ATOM 942 C C . LEU A 1 120 ? -10.153 -8.936 34.139 1.00 34.84 120 LEU A C 1
ATOM 944 O O . LEU A 1 120 ? -9.126 -9.041 34.817 1.00 34.84 120 LEU A O 1
ATOM 948 N N . PRO A 1 121 ? -11.237 -8.287 34.599 1.00 45.38 121 PRO A N 1
ATOM 949 C CA . PRO A 1 121 ? -11.359 -7.909 35.996 1.00 45.38 121 PRO A CA 1
ATOM 950 C C . PRO A 1 121 ? -11.529 -9.185 36.826 1.00 45.38 121 PRO A C 1
ATOM 952 O O . PRO A 1 121 ? -12.434 -9.979 36.572 1.00 45.38 121 PRO A O 1
ATOM 955 N N . GLN A 1 122 ? -10.642 -9.390 37.799 1.00 38.22 122 GLN A N 1
ATOM 956 C CA . GLN A 1 122 ? -10.828 -10.405 38.831 1.00 38.22 122 GLN A CA 1
ATOM 957 C C . GLN A 1 122 ? -12.003 -9.970 39.721 1.00 38.22 122 GLN A C 1
ATOM 959 O O . GLN A 1 122 ? -11.979 -8.866 40.270 1.00 38.22 122 GLN A O 1
ATOM 964 N N . 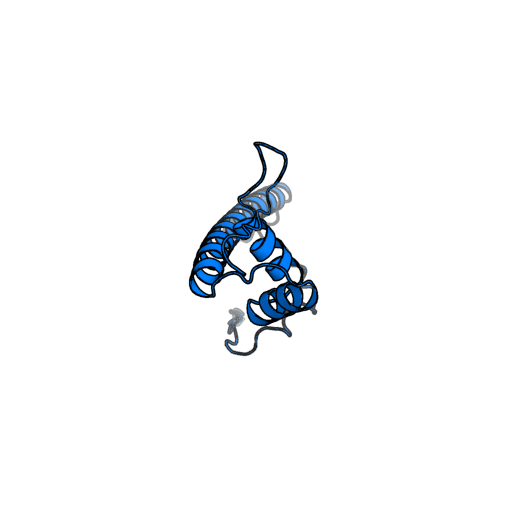LEU A 1 123 ? -13.035 -10.816 39.776 1.00 37.03 123 LEU A N 1
ATOM 965 C CA . LEU A 1 123 ? -14.068 -10.827 40.816 1.00 37.03 123 LEU A CA 1
ATOM 966 C C . LEU A 1 123 ? -13.490 -11.380 42.121 1.00 37.03 123 LEU A C 1
ATOM 968 O O . LEU A 1 123 ? -12.634 -12.290 42.030 1.00 37.03 123 LEU A O 1
#

Solvent-accessible surface area (backbone atoms only — not comparable to full-atom values): 8028 Å² total; per-residue (Å²): 140,85,87,84,82,86,83,86,84,72,100,51,96,86,59,71,57,65,68,47,48,54,50,51,55,36,49,75,74,73,42,55,70,71,54,55,42,49,54,24,54,78,69,73,43,85,65,79,52,69,70,60,49,51,55,42,50,50,55,51,50,54,52,50,51,51,50,50,49,53,53,50,53,53,50,51,51,53,52,43,53,51,16,54,76,73,64,38,48,44,101,83,72,47,57,58,78,89,81,84,77,72,94,71,74,80,83,78,64,93,84,66,85,80,79,79,75,82,86,71,82,85,128

Sequence (123 aa):
MCKRQFVIDNDGDNFLNINTCAVTGAISIGCDYSQLQEFSSAMNLPIMSQKTYQKNHKLLSENWQQLAQQSMDQAAEEERNMAIAEGRVTKNSTPIIDVIADGVYGKRSYKKIIRLYPVLPQL

Foldseek 3Di:
DPDDDDDDDDPDPPDDDVLLVLLVVQVVVVHDLVVSQVVCVVVVHDRDDPVSSVVSNVVVVVVVVVVVVVVVVVVVVVQQVVQVVVVCADPVRGRDGDDDDDPPPPPPDPDDDPPPDPPDDDD

Secondary structure (DSSP, 8-state):
---PPP----S-TTSPPHHHHHHHHHHHTT--HHHHHHHHHHTTPPPPPHHHHHHHHHHHHHHHHH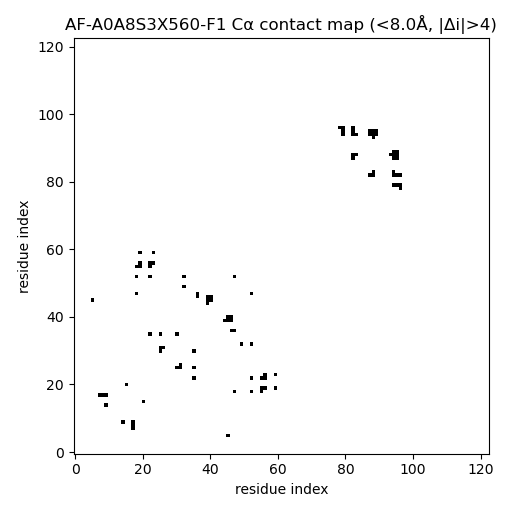HHHHHHHHHHHHHHHHHHHTT-B-TTSPBP------TTGGGS--S--------PPP-

Organism: Parnassius apollo (NCBI:txid110799)

Mean predicted aligned error: 11.87 Å

Radius of gyration: 23.02 Å; Cα contacts (8 Å, |Δi|>4): 51; chains: 1; bounding box: 50×29×74 Å